Protein AF-A0A835GXS2-F1 (afdb_monomer_lite)

Structure (mmCIF, N/CA/C/O backbone):
data_AF-A0A835GXS2-F1
#
_entry.id   AF-A0A835GXS2-F1
#
loop_
_atom_site.group_PDB
_atom_site.id
_atom_site.type_symbol
_atom_site.label_atom_id
_atom_site.label_alt_id
_atom_site.label_comp_id
_atom_site.label_asym_id
_atom_site.label_entity_id
_atom_site.label_seq_id
_atom_site.pdbx_PDB_ins_code
_atom_site.Cartn_x
_atom_site.Cartn_y
_atom_site.Cartn_z
_atom_site.occupancy
_atom_site.B_iso_or_equiv
_atom_site.auth_seq_id
_atom_site.auth_comp_id
_atom_site.auth_asym_id
_atom_site.auth_atom_id
_atom_site.pdbx_PDB_model_num
ATOM 1 N N . MET A 1 1 ? -28.521 -42.420 25.172 1.00 40.84 1 MET A N 1
ATOM 2 C CA . MET A 1 1 ? -28.236 -42.981 23.834 1.00 40.84 1 MET A CA 1
ATOM 3 C C . MET A 1 1 ? -28.164 -41.826 22.861 1.00 40.84 1 MET A C 1
ATOM 5 O O . MET A 1 1 ? -29.146 -41.127 22.664 1.00 40.84 1 MET A O 1
ATOM 9 N N . THR A 1 2 ? -26.953 -41.560 22.397 1.00 40.25 2 THR A N 1
ATOM 10 C CA . THR A 1 2 ? -26.570 -40.531 21.432 1.00 40.25 2 THR A CA 1
ATOM 11 C C . THR A 1 2 ? -26.953 -40.961 20.019 1.00 40.25 2 THR A C 1
ATOM 13 O O . THR A 1 2 ? -26.704 -42.104 19.649 1.00 40.25 2 THR A O 1
ATOM 16 N N . LEU A 1 3 ? -27.510 -40.047 19.222 1.00 40.59 3 LEU A N 1
ATOM 17 C CA . LEU A 1 3 ? -27.550 -40.162 17.761 1.00 40.59 3 LEU A CA 1
ATOM 18 C C . LEU A 1 3 ? -27.633 -38.755 17.140 1.00 40.59 3 LEU A C 1
ATOM 20 O O . LEU A 1 3 ? -28.673 -38.109 17.110 1.00 40.59 3 LEU A O 1
ATOM 24 N N . VAL A 1 4 ? -26.466 -38.293 16.705 1.00 41.53 4 VAL A N 1
ATOM 25 C CA . VAL A 1 4 ? -26.189 -37.232 15.716 1.00 41.53 4 VAL A CA 1
ATOM 26 C C . VAL A 1 4 ? -25.872 -37.979 14.394 1.00 41.53 4 VAL A C 1
ATOM 28 O O . VAL A 1 4 ? -25.504 -39.153 14.514 1.00 41.53 4 VAL A O 1
ATOM 31 N N . PRO A 1 5 ? -25.874 -37.423 13.154 1.00 46.94 5 PRO A N 1
ATOM 32 C CA . PRO A 1 5 ? -26.364 -36.153 12.574 1.00 46.94 5 PRO A CA 1
ATOM 33 C C . PRO A 1 5 ? -27.242 -36.365 11.304 1.00 46.94 5 PRO A C 1
ATOM 35 O O . PRO A 1 5 ? -27.445 -37.486 10.845 1.00 46.94 5 PRO A O 1
ATOM 38 N N . LYS A 1 6 ? -27.635 -35.271 10.634 1.00 39.66 6 LYS A N 1
ATOM 39 C CA . LYS A 1 6 ? -27.347 -35.087 9.192 1.00 39.66 6 LYS A CA 1
ATOM 40 C C . LYS A 1 6 ? -27.265 -33.589 8.878 1.00 39.66 6 LYS A C 1
ATOM 42 O O . LYS A 1 6 ? -28.275 -32.920 8.702 1.00 39.66 6 LYS A O 1
ATOM 47 N N . PHE A 1 7 ? -26.040 -33.066 8.858 1.00 32.12 7 PHE A N 1
ATOM 48 C CA . PHE A 1 7 ? -25.735 -31.772 8.255 1.00 32.12 7 PHE A CA 1
ATOM 49 C C . PHE A 1 7 ? -25.842 -31.930 6.736 1.00 32.12 7 PHE A C 1
ATOM 51 O O . PHE A 1 7 ? -25.117 -32.726 6.141 1.00 32.12 7 PHE A O 1
ATOM 58 N N . SER A 1 8 ? -26.773 -31.202 6.124 1.00 32.56 8 SER A N 1
ATOM 59 C CA . SER A 1 8 ? -26.845 -31.044 4.675 1.00 32.56 8 SER A CA 1
ATOM 60 C C . SER A 1 8 ? -25.823 -29.991 4.267 1.00 32.56 8 SER A C 1
ATOM 62 O O . SER A 1 8 ? -26.013 -28.803 4.510 1.00 32.56 8 SER A O 1
ATOM 64 N N . VAL A 1 9 ? -24.724 -30.452 3.681 1.00 43.84 9 VAL A N 1
ATOM 65 C CA . VAL A 1 9 ? -23.751 -29.624 2.971 1.00 43.84 9 VAL A CA 1
ATOM 66 C C . VAL A 1 9 ? -24.393 -29.231 1.644 1.00 43.84 9 VAL A C 1
ATOM 68 O O . VAL A 1 9 ? -24.578 -30.092 0.792 1.00 43.84 9 VAL A O 1
ATOM 71 N N . PHE A 1 10 ? -24.778 -27.969 1.470 1.00 32.88 10 PHE A N 1
ATOM 72 C CA . PHE A 1 10 ? -25.207 -27.448 0.171 1.00 32.88 10 PHE A CA 1
ATOM 73 C C . PHE A 1 10 ? -24.839 -25.966 0.048 1.00 32.88 10 PHE A C 1
ATOM 75 O O . PHE A 1 10 ? -24.935 -25.230 1.027 1.00 32.88 10 PHE A O 1
ATOM 82 N N . ALA A 1 11 ? -24.459 -25.569 -1.170 1.00 33.06 11 ALA A N 1
ATOM 83 C CA . ALA A 1 11 ? -24.026 -24.242 -1.624 1.00 33.06 11 ALA A CA 1
ATOM 84 C C . ALA A 1 11 ? -22.517 -23.913 -1.521 1.00 33.06 11 ALA A C 1
ATOM 86 O O . ALA A 1 11 ? -22.103 -23.002 -0.813 1.00 33.06 11 ALA A O 1
ATOM 87 N N . TRP A 1 12 ? -21.715 -24.601 -2.343 1.00 29.27 12 TRP A N 1
ATOM 88 C CA . TRP A 1 12 ? -20.435 -24.105 -2.886 1.00 29.27 12 TRP A CA 1
ATOM 89 C C . TRP A 1 12 ? -20.460 -24.135 -4.431 1.00 29.27 12 TRP A C 1
ATOM 91 O O . TRP A 1 12 ? -19.528 -24.605 -5.067 1.00 29.27 12 TRP A O 1
ATOM 101 N N . GLU A 1 13 ? -21.545 -23.664 -5.056 1.00 34.28 13 GLU A N 1
ATOM 102 C CA . GLU A 1 13 ? -21.716 -23.706 -6.528 1.00 34.28 13 GLU A CA 1
ATOM 103 C C . GLU A 1 13 ? -21.391 -22.388 -7.255 1.00 34.28 13 GLU A C 1
ATOM 105 O O . GLU A 1 13 ? -21.653 -22.265 -8.443 1.00 34.28 13 GLU A O 1
ATOM 110 N N . HIS A 1 14 ? -20.798 -21.396 -6.585 1.00 36.06 14 HIS A N 1
ATOM 111 C CA . HIS A 1 14 ? -20.416 -20.125 -7.232 1.00 36.06 14 HIS A CA 1
ATOM 112 C C . HIS A 1 14 ? -18.909 -19.851 -7.205 1.00 36.06 14 HIS A C 1
ATOM 114 O O . HIS A 1 14 ? -18.473 -18.731 -7.469 1.00 36.06 14 HIS A O 1
ATOM 120 N N . TYR A 1 15 ? -18.098 -20.873 -6.921 1.00 37.25 15 TYR A N 1
ATOM 121 C CA . TYR A 1 15 ? -16.668 -20.774 -7.172 1.00 37.25 15 TYR A CA 1
ATOM 122 C C . TYR A 1 15 ? -16.454 -20.868 -8.685 1.00 37.25 15 TYR A C 1
ATOM 124 O O . TYR A 1 15 ? -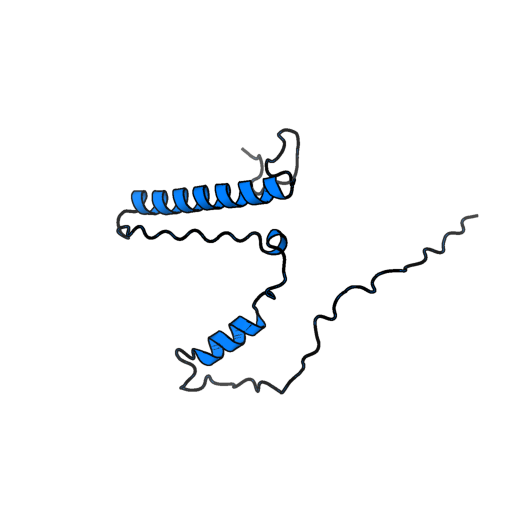16.564 -21.939 -9.280 1.00 37.25 15 TYR A O 1
ATOM 132 N N . SER A 1 16 ? -16.227 -19.706 -9.300 1.00 39.78 16 SER A N 1
ATOM 133 C CA . SER A 1 16 ? -15.751 -19.576 -10.675 1.00 39.78 16 SER A CA 1
ATOM 134 C C . SER A 1 16 ? -14.611 -20.577 -10.905 1.00 39.78 16 SER A C 1
ATOM 136 O O . SER A 1 16 ? -13.715 -20.651 -10.055 1.00 39.78 16 SER A O 1
ATOM 138 N N . PRO A 1 17 ? -14.627 -21.362 -11.995 1.00 37.50 17 PRO A N 1
ATOM 139 C CA . PRO A 1 17 ? -13.606 -22.360 -12.254 1.00 37.50 17 PRO A CA 1
ATOM 140 C C . PRO A 1 17 ? -12.318 -21.637 -12.649 1.00 37.50 17 PRO A C 1
ATOM 142 O O . PRO A 1 17 ? -12.035 -21.422 -13.823 1.00 37.50 17 PRO A O 1
ATOM 145 N N . CYS A 1 18 ? -11.523 -21.236 -11.661 1.00 42.62 18 CYS A N 1
ATOM 146 C CA . CYS A 1 18 ? -10.104 -21.064 -11.898 1.00 42.62 18 CYS A CA 1
ATOM 147 C C . CYS A 1 18 ? -9.506 -22.461 -12.064 1.00 42.62 18 CYS A C 1
ATOM 149 O O . CYS A 1 18 ? -9.616 -23.290 -11.161 1.00 42.62 18 CYS A O 1
ATOM 151 N N . ILE A 1 19 ? -8.822 -22.639 -13.196 1.00 46.69 19 ILE A N 1
ATOM 152 C CA . ILE A 1 19 ? -7.936 -23.750 -13.565 1.00 46.69 19 ILE A CA 1
ATOM 153 C C . ILE A 1 19 ? -8.634 -24.882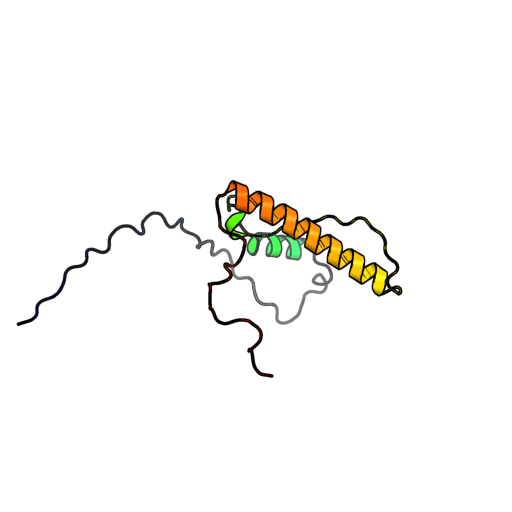 -14.330 1.00 46.69 19 ILE A C 1
ATOM 155 O O . ILE A 1 19 ? -9.141 -25.835 -13.749 1.00 46.69 19 ILE A O 1
ATOM 159 N N . VAL A 1 20 ? -8.569 -24.790 -15.661 1.00 41.38 20 VAL A N 1
ATOM 160 C CA . VAL A 1 20 ? -7.755 -25.697 -16.496 1.00 41.38 20 VAL A CA 1
ATOM 161 C C . VAL A 1 20 ? -7.561 -25.067 -17.882 1.00 41.38 20 VAL A C 1
ATOM 163 O O . VAL A 1 20 ? -8.389 -25.234 -18.769 1.00 41.38 20 VAL A O 1
ATOM 166 N N . PHE A 1 21 ? -6.444 -24.366 -18.075 1.00 32.72 21 PHE A N 1
ATOM 167 C CA . PHE A 1 21 ? -5.780 -24.313 -19.378 1.00 32.72 21 PHE A CA 1
ATOM 168 C C . PHE A 1 21 ? -4.477 -25.095 -19.212 1.00 32.72 21 PHE A C 1
ATOM 170 O O . PHE A 1 21 ? -3.507 -24.602 -18.648 1.00 32.72 21 PHE A O 1
ATOM 177 N N . LEU A 1 22 ? -4.514 -26.373 -19.588 1.00 50.28 22 LEU A N 1
ATOM 178 C CA . LEU A 1 22 ? -3.314 -27.147 -19.883 1.00 50.28 22 LEU A CA 1
ATOM 179 C C . LEU A 1 22 ? -3.075 -26.972 -21.381 1.00 50.28 22 LEU A C 1
ATOM 181 O O . LEU A 1 22 ? -3.761 -27.622 -22.166 1.00 50.28 22 LEU A O 1
ATOM 185 N N . GLU A 1 23 ? -2.140 -26.109 -21.772 1.00 45.94 23 GLU A N 1
ATOM 186 C CA . GLU A 1 23 ? -1.613 -26.106 -23.137 1.00 45.94 23 GLU A CA 1
ATOM 187 C C . GLU A 1 23 ? -0.083 -26.223 -23.120 1.00 45.94 23 GLU A C 1
ATOM 189 O O . GLU A 1 23 ? 0.625 -25.348 -22.637 1.00 45.94 23 GLU A O 1
ATOM 194 N N . GLU A 1 24 ? 0.332 -27.383 -23.639 1.00 44.47 24 GLU A N 1
ATOM 195 C CA . GLU A 1 24 ? 1.600 -27.800 -24.248 1.00 44.47 24 GLU A CA 1
ATOM 196 C C . GLU A 1 24 ? 2.903 -27.725 -23.430 1.00 44.47 24 GLU A C 1
ATOM 198 O O . GLU A 1 24 ? 3.324 -26.699 -22.910 1.00 44.47 24 GLU A O 1
ATOM 203 N N . ASP A 1 25 ? 3.562 -28.886 -23.358 1.00 49.66 25 ASP A N 1
ATOM 204 C CA . ASP A 1 25 ? 4.813 -29.165 -22.659 1.00 49.66 25 ASP A CA 1
ATOM 205 C C . ASP A 1 25 ? 5.893 -28.089 -22.890 1.00 49.66 25 ASP A C 1
ATOM 207 O O . ASP A 1 25 ? 6.631 -28.108 -23.880 1.00 49.66 25 ASP A O 1
ATOM 211 N N . GLU A 1 26 ? 6.052 -27.179 -21.924 1.00 58.31 26 GLU A N 1
ATOM 212 C CA . GLU A 1 26 ? 7.221 -26.306 -21.822 1.00 58.31 26 GLU A CA 1
ATOM 213 C C . GLU A 1 26 ? 8.434 -27.209 -21.512 1.00 58.31 26 GLU A C 1
ATOM 215 O O . GLU A 1 26 ? 8.714 -27.559 -20.361 1.00 58.31 26 GLU A O 1
ATOM 220 N N . VAL A 1 27 ? 9.125 -27.680 -22.558 1.00 63.94 27 VAL A N 1
ATOM 221 C CA . VAL A 1 27 ? 10.313 -28.534 -22.420 1.00 63.94 27 VAL A CA 1
ATOM 222 C C . VAL A 1 27 ? 11.351 -27.772 -21.606 1.00 63.94 27 VAL A C 1
ATOM 224 O O . VAL A 1 27 ? 11.955 -26.809 -22.084 1.00 63.94 27 VAL A O 1
ATOM 227 N N . ARG A 1 28 ? 11.570 -28.215 -20.363 1.00 60.41 28 ARG A N 1
ATOM 228 C CA . ARG A 1 28 ? 12.667 -27.735 -19.521 1.00 60.41 28 ARG A CA 1
ATOM 229 C C . ARG A 1 28 ? 13.976 -27.936 -20.273 1.00 60.41 28 ARG A C 1
ATOM 231 O O . ARG A 1 28 ? 14.429 -29.060 -20.452 1.00 60.41 28 ARG A O 1
ATOM 238 N N . LEU A 1 29 ? 14.564 -26.836 -20.725 1.00 67.38 29 LEU A N 1
ATOM 239 C CA . LEU A 1 29 ? 15.881 -26.850 -21.340 1.00 67.38 29 LEU A CA 1
ATOM 240 C C . LEU A 1 29 ? 16.926 -26.998 -20.233 1.00 67.38 29 LEU A C 1
ATOM 242 O O . LEU A 1 29 ? 16.924 -26.222 -19.279 1.00 67.38 29 LEU A O 1
ATOM 246 N N . ASP A 1 30 ? 17.823 -27.971 -20.378 1.00 74.56 30 ASP A N 1
ATOM 247 C CA . ASP A 1 30 ? 18.938 -28.174 -19.443 1.00 74.56 30 ASP A CA 1
ATOM 248 C C . ASP A 1 30 ? 19.920 -26.988 -19.449 1.00 74.56 30 ASP A C 1
ATOM 250 O O . ASP A 1 30 ? 20.591 -26.721 -18.452 1.00 74.56 30 ASP A O 1
ATOM 254 N N . GLU A 1 31 ? 19.968 -26.230 -20.552 1.00 72.94 31 GLU A N 1
ATOM 255 C CA . GLU A 1 31 ? 20.774 -25.019 -20.690 1.00 72.94 31 GLU A CA 1
ATOM 256 C C . GLU A 1 31 ? 19.939 -23.831 -21.196 1.00 72.94 31 GLU A C 1
ATOM 258 O O . GLU A 1 31 ? 19.111 -23.976 -22.104 1.00 72.94 31 GLU A O 1
ATOM 263 N N . PRO A 1 32 ? 20.163 -22.618 -20.655 1.00 69.94 32 PRO A N 1
ATOM 264 C CA . PRO A 1 32 ? 19.468 -21.430 -21.117 1.00 69.94 32 PRO A CA 1
ATOM 265 C C . PRO A 1 32 ? 19.884 -21.089 -22.553 1.00 69.94 32 PRO A C 1
ATOM 267 O O . PRO A 1 32 ? 21.066 -20.991 -22.883 1.00 69.94 32 PRO A O 1
ATOM 270 N N . LEU A 1 33 ? 18.899 -20.830 -23.417 1.00 74.50 33 LEU A N 1
ATOM 271 C CA . LEU A 1 33 ? 19.158 -20.383 -24.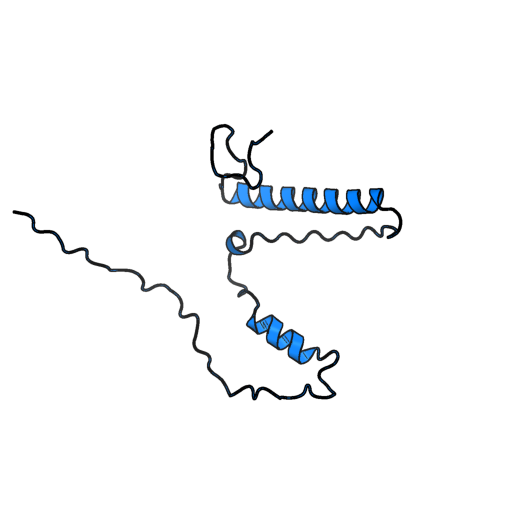787 1.00 74.50 33 LEU A CA 1
ATOM 272 C C . LEU A 1 33 ? 19.971 -19.081 -24.780 1.00 74.50 33 LEU A C 1
ATOM 274 O O . LEU A 1 33 ? 19.769 -18.217 -23.931 1.00 74.50 33 LEU A O 1
ATOM 278 N N . LYS A 1 34 ? 20.811 -18.858 -25.794 1.00 70.75 34 LYS A N 1
ATOM 279 C CA . LYS A 1 34 ? 21.599 -17.614 -25.942 1.00 70.75 34 LYS A CA 1
ATOM 280 C C . LYS A 1 34 ? 20.741 -16.332 -26.001 1.00 70.75 34 LYS A C 1
ATOM 282 O O . LYS A 1 34 ? 21.229 -15.254 -25.684 1.00 70.75 34 LYS A O 1
ATOM 287 N N . ARG A 1 35 ? 19.457 -16.460 -26.368 1.00 69.25 35 ARG A N 1
ATOM 288 C CA . ARG A 1 35 ? 18.429 -15.397 -26.362 1.00 69.25 35 ARG A CA 1
ATOM 289 C C . ARG A 1 35 ? 17.719 -15.196 -25.011 1.00 69.25 35 ARG A C 1
ATOM 291 O O . ARG A 1 35 ? 16.810 -14.384 -24.932 1.00 69.25 35 ARG A O 1
ATOM 298 N N . SER A 1 36 ? 18.087 -15.948 -23.971 1.00 76.31 36 SER A N 1
ATOM 299 C CA . SER A 1 36 ? 17.503 -15.826 -22.623 1.00 76.31 36 SER A CA 1
ATOM 300 C C . SER A 1 36 ? 17.860 -14.507 -21.932 1.00 76.31 36 SER A C 1
ATOM 302 O O . SER A 1 36 ? 17.134 -14.047 -21.056 1.00 76.31 36 SER A O 1
ATOM 304 N N . ILE A 1 37 ? 18.963 -13.873 -22.333 1.00 85.38 37 ILE A N 1
ATOM 305 C CA . ILE A 1 37 ? 19.440 -12.635 -21.724 1.00 85.38 37 ILE A CA 1
ATOM 306 C C . ILE A 1 37 ? 18.549 -11.474 -22.197 1.00 85.38 37 ILE A C 1
ATOM 308 O O . ILE A 1 37 ? 18.510 -11.171 -23.386 1.00 85.38 37 ILE A O 1
ATOM 312 N N . TYR A 1 38 ? 17.850 -10.822 -21.259 1.00 86.94 38 TYR A N 1
ATOM 313 C CA . TYR A 1 38 ? 16.880 -9.741 -21.511 1.00 86.94 38 TYR A CA 1
ATOM 314 C C . TYR A 1 38 ? 15.723 -10.115 -22.459 1.00 86.94 38 TYR A C 1
ATOM 316 O O . TYR A 1 38 ? 15.278 -9.286 -23.257 1.00 86.94 38 TYR A O 1
ATOM 324 N N . ASN A 1 39 ? 15.204 -11.343 -22.359 1.00 91.06 39 ASN A N 1
ATOM 325 C CA . ASN A 1 39 ? 14.005 -11.754 -23.090 1.00 91.06 39 ASN A CA 1
ATOM 326 C C . ASN A 1 39 ? 12.754 -11.025 -22.559 1.00 91.06 39 ASN A C 1
ATOM 328 O O . ASN A 1 39 ? 12.152 -11.450 -21.576 1.00 91.06 39 ASN A O 1
ATOM 332 N N . LYS A 1 40 ? 12.373 -9.918 -23.204 1.00 92.56 40 LYS A N 1
ATOM 333 C CA . LYS A 1 40 ? 11.196 -9.122 -22.822 1.00 92.56 40 LYS A CA 1
ATOM 334 C C . LYS A 1 40 ? 9.888 -9.878 -23.028 1.00 92.56 40 LYS A C 1
ATOM 336 O O . LYS A 1 40 ? 9.015 -9.781 -22.177 1.00 92.56 40 LYS A O 1
ATOM 341 N N . ASP A 1 41 ? 9.785 -10.638 -24.113 1.00 91.19 41 ASP A N 1
ATOM 342 C CA . ASP A 1 41 ? 8.558 -11.352 -24.472 1.00 91.19 41 ASP A CA 1
ATOM 343 C C . ASP A 1 41 ? 8.250 -12.431 -23.431 1.00 91.19 41 ASP A C 1
ATOM 345 O O . ASP A 1 41 ? 7.145 -12.486 -22.906 1.00 91.19 41 ASP A O 1
ATOM 349 N N . GLY A 1 42 ? 9.271 -13.194 -23.022 1.00 90.75 42 GLY A N 1
ATOM 350 C CA . GLY A 1 42 ? 9.120 -14.177 -21.945 1.00 90.75 42 GLY A CA 1
ATOM 351 C C . GLY A 1 42 ? 8.824 -13.549 -20.577 1.00 90.75 42 GLY A C 1
ATOM 352 O O . GLY A 1 42 ? 8.140 -14.154 -19.760 1.00 90.75 42 GLY A O 1
ATOM 353 N N . LEU A 1 43 ? 9.306 -12.329 -20.306 1.00 91.94 43 LEU A N 1
ATOM 354 C CA . LEU A 1 43 ? 8.947 -11.612 -19.075 1.00 91.94 43 LEU A CA 1
ATOM 355 C C . LEU A 1 43 ? 7.482 -11.162 -19.078 1.00 91.94 43 LEU A C 1
ATOM 357 O O . LEU A 1 43 ? 6.846 -11.224 -18.031 1.00 91.94 43 LEU A O 1
ATOM 361 N N . LEU A 1 44 ? 6.959 -10.715 -20.223 1.00 94.25 44 LEU A N 1
ATOM 362 C CA . LEU A 1 44 ? 5.551 -10.336 -20.368 1.00 94.25 44 LEU A CA 1
ATOM 363 C C . LEU A 1 44 ? 4.635 -11.556 -20.263 1.00 94.25 44 LEU A C 1
ATOM 365 O O . LEU A 1 44 ? 3.663 -11.514 -19.523 1.00 94.25 44 LEU A O 1
ATOM 369 N N . GLU A 1 45 ? 5.006 -12.664 -20.900 1.00 93.75 45 GLU A N 1
ATOM 370 C CA . GLU A 1 45 ? 4.268 -13.927 -20.807 1.00 93.75 45 GLU A CA 1
ATOM 371 C C . GLU A 1 45 ? 4.117 -14.392 -19.350 1.00 93.75 45 GLU A C 1
ATOM 373 O O . GLU A 1 45 ? 3.015 -14.679 -18.888 1.00 93.75 45 GLU A O 1
ATOM 378 N N . LYS A 1 46 ? 5.216 -14.402 -18.580 1.00 92.75 46 LYS A N 1
ATOM 379 C CA . LYS A 1 46 ? 5.157 -14.776 -17.158 1.00 92.75 46 LYS A CA 1
ATOM 380 C C . LYS A 1 46 ? 4.483 -13.711 -16.291 1.00 92.75 46 LYS A C 1
ATOM 382 O O . LYS A 1 46 ? 3.936 -14.046 -15.244 1.00 92.75 46 LYS A O 1
ATOM 387 N N . TYR A 1 47 ? 4.532 -12.438 -16.685 1.00 93.31 47 TYR A N 1
ATOM 388 C CA . TYR A 1 47 ? 3.771 -11.392 -16.005 1.00 93.31 47 TYR A CA 1
ATOM 389 C C . TYR A 1 47 ? 2.272 -11.660 -16.130 1.00 93.31 47 TYR A C 1
ATOM 391 O O . TYR A 1 47 ? 1.591 -11.656 -15.108 1.00 93.31 47 TYR A O 1
ATOM 399 N N . ASP A 1 48 ? 1.792 -11.962 -17.336 1.00 92.94 48 ASP A N 1
ATOM 400 C CA . ASP A 1 48 ? 0.380 -12.247 -17.588 1.00 92.94 48 ASP A CA 1
ATOM 401 C C . ASP A 1 48 ? -0.087 -13.490 -16.813 1.00 92.94 48 ASP A C 1
ATOM 403 O O . ASP A 1 48 ? -1.135 -13.441 -16.170 1.00 92.94 48 ASP A O 1
ATOM 407 N N . ASP A 1 49 ? 0.733 -14.546 -16.768 1.00 94.25 49 ASP A N 1
ATOM 408 C CA . ASP A 1 49 ? 0.459 -15.790 -16.025 1.00 94.25 49 ASP A CA 1
ATOM 409 C C . ASP A 1 49 ? 0.331 -15.583 -14.498 1.00 94.25 49 ASP A C 1
ATOM 411 O O . ASP A 1 49 ? -0.539 -16.158 -13.843 1.00 94.25 49 ASP A O 1
ATOM 415 N N . ILE A 1 50 ? 1.175 -14.728 -13.907 1.00 93.69 50 ILE A N 1
ATOM 416 C CA . ILE A 1 50 ? 1.205 -14.494 -12.447 1.00 93.69 50 ILE A CA 1
ATOM 417 C C . ILE A 1 50 ? 0.263 -13.348 -12.029 1.00 93.69 50 ILE A C 1
ATOM 419 O O . ILE A 1 50 ? -0.080 -13.212 -10.848 1.00 93.69 50 ILE A O 1
ATOM 423 N N . SER A 1 51 ? -0.127 -12.484 -12.968 1.00 92.31 51 SER A N 1
ATOM 424 C CA . SER A 1 51 ? -0.927 -11.295 -12.681 1.00 92.31 51 SER A CA 1
ATOM 425 C C . SER A 1 51 ? -2.312 -11.636 -12.118 1.00 92.31 51 SER A C 1
ATOM 427 O O . SER A 1 51 ? -2.955 -12.622 -12.468 1.00 92.31 51 SER A O 1
ATOM 429 N N . TRP A 1 52 ? -2.800 -10.786 -11.211 1.00 89.19 52 TRP A N 1
ATOM 430 C CA . TRP A 1 52 ? -4.187 -10.875 -10.756 1.00 89.19 52 TRP A CA 1
ATOM 431 C C . TRP A 1 52 ? -5.134 -10.446 -11.877 1.00 89.19 52 TRP A C 1
ATOM 433 O O . TRP A 1 52 ? -4.854 -9.431 -12.517 1.00 89.19 52 TRP A O 1
ATOM 443 N N . PRO A 1 53 ? -6.305 -11.089 -12.033 1.00 90.38 53 PRO A N 1
ATOM 444 C CA . PRO A 1 53 ? -7.280 -10.648 -13.013 1.00 90.38 53 PRO A CA 1
ATOM 445 C C . PRO A 1 53 ? -7.790 -9.230 -12.704 1.00 90.38 53 PRO A C 1
ATOM 447 O O . PRO A 1 53 ? -7.854 -8.779 -11.548 1.00 90.38 53 PRO A O 1
ATOM 450 N N . ASP A 1 54 ? -8.166 -8.506 -13.758 1.00 86.69 54 ASP A N 1
ATOM 451 C CA . ASP A 1 54 ? -8.554 -7.091 -13.676 1.00 86.69 54 ASP A CA 1
ATOM 452 C C . ASP A 1 54 ? -9.828 -6.853 -12.856 1.00 86.69 54 ASP A C 1
ATOM 454 O O . ASP A 1 54 ? -10.007 -5.788 -12.267 1.00 86.69 54 ASP A O 1
ATOM 458 N N . ASN A 1 55 ? -10.700 -7.859 -12.763 1.00 89.25 55 ASN A N 1
ATOM 459 C CA . ASN A 1 55 ? -11.995 -7.782 -12.086 1.00 89.25 55 ASN A CA 1
ATOM 460 C C . ASN A 1 55 ? -11.931 -7.931 -10.553 1.00 89.25 55 ASN A C 1
ATOM 462 O O . ASN A 1 55 ? -12.973 -7.991 -9.902 1.00 89.25 55 ASN A O 1
ATOM 466 N N . VAL A 1 56 ? -10.738 -8.008 -9.964 1.00 90.62 56 VAL A N 1
ATOM 467 C CA . VAL A 1 56 ? -10.570 -8.185 -8.517 1.00 90.62 56 VAL A CA 1
ATOM 468 C C . VAL A 1 56 ? -10.682 -6.847 -7.794 1.00 90.62 56 VAL A C 1
ATOM 470 O O . VAL A 1 56 ? -9.926 -5.910 -8.070 1.00 90.62 56 VAL A O 1
ATOM 473 N N . GLU A 1 57 ? -11.586 -6.778 -6.815 1.00 91.38 57 GLU A N 1
ATOM 474 C CA . GLU A 1 57 ? -11.746 -5.602 -5.964 1.00 91.38 57 GLU A CA 1
ATOM 475 C C . GLU A 1 57 ? -10.443 -5.233 -5.246 1.00 91.38 57 GLU A C 1
ATOM 477 O O . GLU A 1 57 ? -9.651 -6.080 -4.825 1.00 91.38 57 GLU A O 1
ATOM 482 N N . TRP A 1 58 ? -10.245 -3.932 -5.037 1.00 92.06 58 TRP A N 1
ATOM 483 C CA . TRP A 1 58 ? -9.027 -3.408 -4.421 1.00 92.06 58 TRP A CA 1
ATOM 484 C C . TRP A 1 58 ? -8.745 -3.994 -3.029 1.00 92.06 58 TRP A C 1
ATOM 486 O O . TRP A 1 58 ? -7.580 -4.138 -2.663 1.00 92.06 58 TRP A O 1
ATOM 496 N N . ILE A 1 59 ? -9.780 -4.377 -2.274 1.00 93.62 59 ILE A N 1
ATOM 497 C CA . ILE A 1 59 ? -9.643 -4.942 -0.924 1.00 93.62 59 ILE A CA 1
ATOM 498 C C . ILE A 1 59 ? -8.836 -6.247 -0.890 1.00 93.62 59 ILE A C 1
ATOM 500 O O . ILE A 1 59 ? -8.209 -6.546 0.118 1.00 93.62 59 ILE A O 1
ATOM 504 N N . HIS A 1 60 ? -8.802 -7.004 -1.987 1.00 92.06 60 HIS A N 1
ATOM 505 C CA . HIS A 1 60 ? -7.997 -8.222 -2.079 1.00 92.06 60 HIS A CA 1
ATOM 506 C C . HIS A 1 60 ? -6.532 -7.931 -2.414 1.00 92.06 60 HIS A C 1
ATOM 508 O O . HIS A 1 60 ? -5.655 -8.719 -2.072 1.00 92.06 60 HIS A O 1
ATOM 514 N N . LYS A 1 61 ? -6.263 -6.793 -3.068 1.00 92.19 61 LYS A N 1
ATOM 515 C CA . LYS A 1 61 ? -4.912 -6.373 -3.464 1.00 92.19 61 LYS A CA 1
ATOM 516 C C . LYS A 1 61 ? -4.232 -5.587 -2.340 1.00 92.19 61 LYS A C 1
ATOM 518 O O . LYS A 1 61 ? -3.053 -5.789 -2.078 1.00 92.19 61 LYS A O 1
ATOM 523 N N . LEU A 1 62 ? -4.967 -4.677 -1.688 1.00 93.38 62 LEU A N 1
ATOM 524 C CA . LEU A 1 62 ? -4.479 -3.734 -0.666 1.00 93.38 62 LEU A CA 1
ATOM 525 C C . LEU A 1 62 ? -3.245 -2.914 -1.093 1.00 93.38 62 LEU A C 1
ATOM 527 O O . LEU A 1 62 ? -2.553 -2.338 -0.256 1.00 93.38 62 LEU A O 1
ATOM 531 N N . THR A 1 63 ? -2.979 -2.816 -2.397 1.00 93.38 63 THR A N 1
ATOM 532 C CA . THR A 1 63 ? -1.824 -2.106 -2.951 1.00 93.38 63 THR A CA 1
ATOM 533 C C . THR A 1 63 ? -2.143 -0.636 -3.208 1.00 93.38 63 THR A C 1
ATOM 535 O O . THR A 1 63 ? -3.227 -0.280 -3.675 1.00 93.38 63 THR A O 1
ATOM 538 N N . VAL A 1 64 ? -1.203 0.256 -2.905 1.00 94.88 64 VAL A N 1
ATOM 539 C CA . VAL A 1 64 ? -1.320 1.683 -3.226 1.00 94.88 64 VAL A CA 1
ATOM 540 C C . VAL A 1 64 ? -0.031 2.151 -3.867 1.00 94.88 64 VAL A C 1
ATOM 542 O O . VAL A 1 64 ? 1.008 2.190 -3.214 1.00 94.88 64 VAL A O 1
ATOM 545 N N . ASP A 1 65 ? -0.138 2.590 -5.114 1.00 93.69 65 ASP A N 1
ATOM 546 C CA . ASP A 1 65 ? 0.983 3.182 -5.822 1.00 93.69 65 ASP A CA 1
ATOM 547 C C . ASP A 1 65 ? 1.068 4.679 -5.511 1.00 93.69 65 ASP A C 1
ATOM 549 O O . ASP A 1 65 ? 0.114 5.458 -5.661 1.00 93.69 65 ASP A O 1
ATOM 553 N N . VAL A 1 66 ? 2.237 5.087 -5.030 1.00 93.12 66 VAL A N 1
ATOM 554 C CA . VAL A 1 66 ? 2.578 6.483 -4.766 1.00 93.12 66 VAL A CA 1
ATOM 555 C C . VAL A 1 66 ? 3.764 6.827 -5.644 1.00 93.12 66 VAL A C 1
ATOM 557 O O . VAL A 1 66 ? 4.896 6.453 -5.343 1.00 93.12 66 VAL A O 1
ATOM 560 N N . ASN A 1 67 ? 3.485 7.546 -6.729 1.00 87.62 67 ASN A N 1
ATOM 561 C CA . ASN A 1 67 ? 4.522 8.088 -7.592 1.00 87.62 67 ASN A CA 1
ATOM 562 C C . ASN A 1 67 ? 5.266 9.187 -6.834 1.00 87.62 67 ASN A C 1
ATOM 564 O O . ASN A 1 67 ? 4.690 10.226 -6.510 1.00 87.62 67 ASN A O 1
ATOM 568 N N . GLN A 1 68 ? 6.539 8.943 -6.540 1.00 78.31 68 GLN A N 1
ATOM 569 C CA . GLN A 1 68 ? 7.456 9.962 -6.055 1.00 78.31 68 GLN A CA 1
ATOM 570 C C . GLN A 1 68 ? 8.426 10.325 -7.168 1.00 78.31 68 GLN A C 1
ATOM 572 O O . GLN A 1 68 ? 9.268 9.530 -7.567 1.00 78.31 68 GLN A O 1
ATOM 577 N N . GLU A 1 69 ? 8.315 11.555 -7.652 1.00 76.69 69 GLU A N 1
ATOM 578 C CA . GLU A 1 69 ? 9.178 12.093 -8.709 1.00 76.69 69 GLU A CA 1
ATOM 579 C C . GLU A 1 69 ? 10.417 12.807 -8.139 1.00 76.69 69 GLU A C 1
ATOM 581 O O . GLU A 1 69 ? 11.218 13.388 -8.872 1.00 76.69 69 GLU A O 1
ATOM 586 N N . GLN A 1 70 ? 10.587 12.797 -6.814 1.00 78.75 70 GLN A N 1
ATOM 587 C CA . GLN A 1 70 ? 11.631 13.567 -6.157 1.00 78.75 70 GLN A CA 1
ATOM 588 C C . GLN A 1 70 ? 12.999 12.906 -6.345 1.00 78.75 70 GLN A C 1
ATOM 590 O O . GLN A 1 70 ? 13.296 11.852 -5.787 1.00 78.75 70 GLN A O 1
ATOM 595 N N . LYS A 1 71 ? 13.860 13.560 -7.128 1.00 78.25 71 LYS A N 1
ATOM 596 C CA . LYS A 1 71 ? 15.245 13.137 -7.326 1.00 78.25 71 LYS A CA 1
ATOM 597 C C . LYS A 1 71 ? 16.066 13.462 -6.076 1.00 78.25 71 LYS A C 1
ATOM 599 O O . LYS A 1 71 ? 16.354 14.628 -5.813 1.00 78.25 71 LY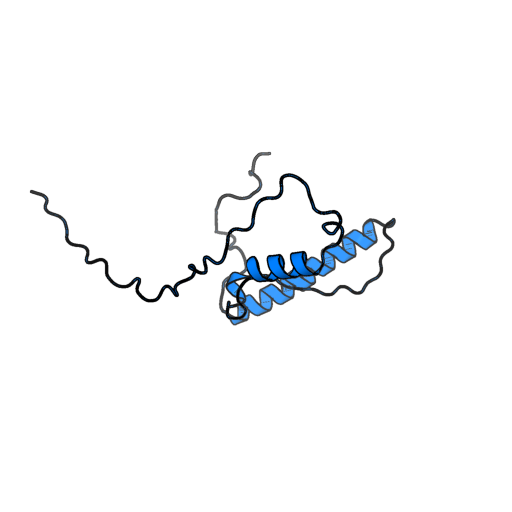S A O 1
ATOM 604 N N . VAL A 1 72 ? 16.449 12.432 -5.326 1.00 83.62 72 VAL A N 1
ATOM 605 C CA . VAL A 1 72 ? 17.311 12.537 -4.138 1.00 83.62 72 VAL A CA 1
ATOM 606 C C . VAL A 1 72 ? 18.718 12.048 -4.471 1.00 83.62 72 VAL A C 1
ATOM 608 O O . VAL A 1 72 ? 18.885 11.114 -5.255 1.00 83.62 72 VAL A O 1
ATOM 611 N N . ASP A 1 73 ? 19.735 12.676 -3.881 1.00 87.75 73 ASP A N 1
ATOM 612 C CA . ASP A 1 73 ? 21.104 12.161 -3.934 1.00 87.75 73 ASP A CA 1
ATOM 613 C C . ASP A 1 73 ? 21.217 10.858 -3.128 1.00 87.75 73 ASP A C 1
ATOM 615 O O . ASP A 1 73 ? 20.874 10.795 -1.949 1.00 87.75 73 ASP A O 1
ATOM 619 N N . ILE A 1 74 ? 21.745 9.818 -3.768 1.00 86.88 74 ILE A N 1
ATOM 620 C CA . ILE A 1 74 ? 21.923 8.478 -3.201 1.00 86.88 74 ILE A CA 1
ATOM 621 C C . ILE A 1 74 ? 22.898 8.510 -2.013 1.00 86.88 74 ILE A C 1
ATOM 623 O O . ILE A 1 74 ? 22.813 7.668 -1.123 1.00 86.88 74 ILE A O 1
ATOM 627 N N . ASN A 1 75 ? 23.817 9.469 -1.952 1.00 93.12 75 ASN A N 1
ATOM 628 C CA . ASN A 1 75 ? 24.794 9.523 -0.863 1.00 93.12 75 ASN A CA 1
ATOM 629 C C . ASN A 1 75 ? 24.265 10.227 0.393 1.00 93.12 75 ASN A C 1
ATOM 631 O O . ASN A 1 75 ? 24.889 10.136 1.449 1.00 93.12 75 ASN A O 1
ATOM 635 N N . TYR A 1 76 ? 23.120 10.909 0.306 1.00 93.69 76 TYR A N 1
ATOM 636 C CA . TYR A 1 76 ? 22.556 11.648 1.429 1.00 93.69 76 TYR A CA 1
ATOM 637 C C . TYR A 1 76 ? 21.410 10.871 2.083 1.00 93.69 76 TYR A C 1
ATOM 639 O O . TYR A 1 76 ? 20.235 11.010 1.735 1.00 93.69 76 TYR A O 1
ATOM 647 N N . ASP A 1 77 ? 21.783 10.037 3.051 1.00 93.69 77 ASP A N 1
ATOM 648 C CA . ASP A 1 77 ? 20.894 9.047 3.659 1.00 93.69 77 ASP A CA 1
ATOM 649 C C . ASP A 1 77 ? 19.652 9.669 4.312 1.00 93.69 77 ASP A C 1
ATOM 651 O O . ASP A 1 77 ? 18.535 9.279 3.995 1.00 93.69 77 ASP A O 1
ATOM 655 N N . LEU A 1 78 ? 19.822 10.730 5.108 1.00 93.94 78 LEU A N 1
ATOM 656 C CA . LEU A 1 78 ? 18.708 11.373 5.819 1.00 93.94 78 LEU A CA 1
ATOM 657 C C . LEU A 1 78 ? 17.620 11.921 4.881 1.00 93.94 78 LEU A C 1
ATOM 659 O O . LEU A 1 78 ? 16.432 11.804 5.180 1.00 93.94 78 LEU A O 1
ATOM 663 N N . ALA A 1 79 ? 17.987 12.512 3.735 1.00 92.56 79 ALA A N 1
ATOM 664 C CA . ALA A 1 79 ? 16.968 12.972 2.782 1.00 92.56 79 ALA A CA 1
ATOM 665 C C . ALA A 1 79 ? 16.288 11.793 2.087 1.00 92.56 79 ALA A C 1
ATOM 667 O O . ALA A 1 79 ? 15.089 11.856 1.825 1.00 92.56 79 ALA A O 1
ATOM 668 N N . ARG A 1 80 ? 17.023 10.712 1.805 1.00 93.25 80 ARG A N 1
ATOM 669 C CA . ARG A 1 80 ? 16.442 9.508 1.207 1.00 93.25 80 ARG A CA 1
ATOM 670 C C . ARG A 1 80 ? 15.459 8.833 2.164 1.00 93.25 80 ARG A C 1
ATOM 672 O O . ARG A 1 80 ? 14.359 8.480 1.744 1.00 93.25 80 ARG A O 1
ATOM 679 N N . GLU A 1 81 ? 15.811 8.711 3.438 1.00 94.38 81 GLU A N 1
ATOM 680 C CA . GLU A 1 81 ? 14.914 8.190 4.473 1.00 94.38 81 GLU A CA 1
ATOM 681 C C . GLU A 1 81 ? 13.642 9.034 4.599 1.00 94.38 81 GLU A C 1
ATOM 683 O O . GLU A 1 81 ? 12.542 8.485 4.681 1.00 94.38 81 GLU A O 1
ATOM 688 N N . LEU A 1 82 ? 13.763 10.365 4.545 1.00 93.38 82 LEU A N 1
ATOM 689 C CA . LEU A 1 82 ? 12.610 11.267 4.577 1.00 93.38 82 LEU A CA 1
ATOM 690 C C . LEU A 1 82 ? 11.683 11.055 3.373 1.00 93.38 82 LEU A C 1
ATOM 692 O O . LEU A 1 82 ? 10.457 11.075 3.517 1.00 93.38 82 LEU A O 1
ATOM 696 N N . VAL A 1 83 ? 12.244 10.805 2.191 1.00 93.69 83 VAL A N 1
ATOM 697 C CA . VAL A 1 83 ? 11.453 10.487 0.999 1.00 93.69 83 VAL A CA 1
ATOM 698 C C . VAL A 1 83 ? 10.725 9.151 1.165 1.00 93.69 83 VAL A C 1
ATOM 700 O O . VAL A 1 83 ? 9.512 9.109 0.963 1.00 93.69 83 VAL A O 1
ATOM 703 N N . PHE A 1 84 ? 11.380 8.102 1.667 1.00 92.06 84 PHE A N 1
ATOM 704 C CA . PHE A 1 84 ? 10.701 6.828 1.947 1.00 92.06 84 PHE A CA 1
ATOM 705 C C . PHE A 1 84 ? 9.601 6.961 3.005 1.00 92.06 84 PHE A C 1
ATOM 707 O O . PHE A 1 84 ? 8.501 6.425 2.841 1.00 92.06 84 PHE A O 1
ATOM 714 N N . TYR A 1 85 ? 9.861 7.719 4.070 1.00 95.06 85 TYR A N 1
ATOM 715 C CA . TYR A 1 85 ? 8.878 7.969 5.118 1.00 95.06 85 TYR A CA 1
ATOM 716 C C . TYR A 1 85 ? 7.642 8.695 4.575 1.00 95.06 85 TYR A C 1
ATOM 718 O O . TYR A 1 85 ? 6.509 8.274 4.818 1.00 95.06 85 TYR A O 1
ATOM 726 N N . THR A 1 86 ? 7.845 9.765 3.801 1.00 94.62 86 THR A N 1
ATOM 727 C CA . THR A 1 86 ? 6.737 10.537 3.216 1.00 94.62 86 THR A CA 1
ATOM 728 C C . THR A 1 86 ? 5.961 9.723 2.177 1.00 94.62 86 THR A C 1
ATOM 730 O O . THR A 1 86 ? 4.737 9.848 2.116 1.00 94.62 86 THR A O 1
ATOM 733 N N . GLN A 1 87 ? 6.622 8.822 1.438 1.00 94.94 87 GLN A N 1
ATOM 734 C CA . GLN A 1 87 ? 5.966 7.882 0.521 1.00 94.94 87 GLN A CA 1
ATOM 735 C C . GLN A 1 87 ? 5.000 6.957 1.262 1.00 94.94 87 GLN A C 1
ATOM 737 O O . GLN A 1 87 ? 3.835 6.826 0.877 1.00 94.94 87 GLN A O 1
ATOM 742 N N . GLY A 1 88 ? 5.480 6.335 2.344 1.00 95.56 88 GLY A N 1
ATOM 743 C CA . GLY A 1 88 ? 4.678 5.440 3.172 1.00 95.56 88 GLY A CA 1
ATOM 744 C C . GLY A 1 88 ? 3.519 6.169 3.849 1.00 95.56 88 GLY A C 1
ATOM 745 O O . GLY A 1 88 ? 2.408 5.637 3.914 1.00 95.56 88 GLY A O 1
ATOM 746 N N . LEU A 1 89 ? 3.742 7.407 4.297 1.00 95.81 89 LEU A N 1
ATOM 747 C CA . LEU A 1 89 ? 2.709 8.244 4.906 1.00 95.81 89 LEU A CA 1
ATOM 748 C C . LEU A 1 89 ? 1.586 8.585 3.912 1.00 95.81 89 LEU A C 1
ATOM 750 O O . LEU A 1 89 ? 0.409 8.384 4.218 1.00 95.81 89 LEU A O 1
ATOM 754 N N . GLU A 1 90 ? 1.938 9.047 2.709 1.00 95.94 90 GLU A N 1
ATOM 755 C CA . GLU A 1 90 ? 0.985 9.324 1.624 1.00 95.94 90 GLU A CA 1
ATOM 756 C C . GLU A 1 90 ? 0.214 8.062 1.211 1.00 95.94 90 GLU A C 1
ATOM 758 O O . GLU A 1 90 ? -1.013 8.095 1.062 1.00 95.94 90 GLU A O 1
ATOM 763 N N . GLY A 1 91 ? 0.912 6.930 1.081 1.00 96.12 91 GLY A N 1
ATOM 764 C CA . GLY A 1 91 ? 0.299 5.641 0.758 1.00 96.12 91 GLY A CA 1
ATOM 765 C C . GLY A 1 91 ? -0.709 5.201 1.818 1.00 96.12 91 GLY A C 1
ATOM 766 O O . GLY A 1 91 ? -1.839 4.834 1.492 1.00 96.12 91 GLY A O 1
ATOM 767 N N . THR A 1 92 ? -0.337 5.336 3.093 1.00 96.25 92 THR A N 1
ATOM 768 C CA . THR A 1 92 ? -1.206 5.016 4.234 1.00 96.25 92 THR A CA 1
ATOM 769 C C . THR A 1 92 ? -2.444 5.907 4.255 1.00 96.25 92 THR A C 1
ATOM 771 O O . THR A 1 92 ? -3.548 5.405 4.459 1.00 96.25 92 THR A O 1
ATOM 774 N N . ARG A 1 93 ? -2.302 7.211 3.983 1.00 95.81 93 ARG A N 1
ATOM 775 C CA . ARG A 1 93 ? -3.439 8.142 3.909 1.00 95.81 93 ARG A CA 1
ATOM 776 C C . ARG A 1 93 ? -4.433 7.740 2.817 1.00 95.81 93 ARG A C 1
ATOM 778 O O . ARG A 1 93 ? -5.628 7.640 3.085 1.00 95.81 93 ARG A O 1
ATOM 785 N N . LYS A 1 94 ? -3.944 7.436 1.611 1.00 95.81 94 LYS A N 1
ATOM 786 C CA . LYS A 1 94 ? -4.790 6.967 0.497 1.00 95.81 94 LYS A CA 1
ATOM 787 C C . LYS A 1 94 ? -5.484 5.641 0.821 1.00 95.81 94 LYS A C 1
ATOM 789 O O . LYS A 1 94 ? -6.661 5.473 0.507 1.00 95.81 94 LYS A O 1
ATOM 794 N N . ALA A 1 95 ? -4.774 4.701 1.445 1.00 96.06 95 ALA A N 1
ATOM 795 C CA . ALA A 1 95 ? -5.353 3.429 1.872 1.00 96.06 95 ALA A CA 1
ATOM 796 C C . ALA A 1 95 ? -6.448 3.638 2.931 1.00 96.06 95 ALA A C 1
ATOM 798 O O . ALA A 1 95 ? -7.524 3.051 2.830 1.00 96.06 95 ALA A O 1
ATOM 799 N N . PHE A 1 96 ? -6.205 4.521 3.900 1.00 95.38 96 PHE A N 1
ATOM 800 C CA . PHE A 1 96 ? -7.158 4.860 4.952 1.00 95.38 96 PHE A CA 1
ATOM 801 C C . PHE A 1 96 ? -8.458 5.444 4.395 1.00 95.38 96 PHE A C 1
ATOM 803 O O . PHE A 1 96 ? -9.537 4.985 4.762 1.00 95.38 96 PHE A O 1
ATOM 810 N N . GLU A 1 97 ? -8.376 6.392 3.459 1.00 95.31 97 GLU A N 1
ATOM 811 C CA . GLU A 1 97 ? -9.559 6.963 2.801 1.00 95.31 97 GLU A CA 1
ATOM 812 C C . GLU A 1 97 ? -10.382 5.901 2.059 1.00 95.31 97 GLU A C 1
ATOM 814 O O . GLU A 1 97 ? -11.614 5.919 2.106 1.00 95.31 97 GLU A O 1
ATOM 819 N N . LYS A 1 98 ? -9.721 4.953 1.383 1.00 95.12 98 LYS A N 1
ATOM 820 C CA . LYS A 1 98 ? -10.405 3.843 0.704 1.00 95.12 98 LYS A CA 1
ATOM 821 C C . LYS A 1 98 ? -11.091 2.905 1.700 1.00 95.12 98 LYS A C 1
ATOM 823 O O . LYS A 1 98 ? -12.245 2.548 1.488 1.00 95.12 98 LYS A O 1
ATOM 828 N N . LEU A 1 99 ? -10.422 2.544 2.795 1.00 95.50 99 LEU A N 1
ATOM 829 C CA . LEU A 1 99 ? -10.986 1.662 3.824 1.00 95.50 99 LEU A CA 1
ATOM 830 C C . LEU A 1 99 ? -12.154 2.313 4.574 1.00 95.50 99 LEU A C 1
ATOM 832 O O . LEU A 1 99 ? -13.152 1.644 4.836 1.00 95.50 99 LEU A O 1
ATOM 836 N N . GLN A 1 100 ? -12.082 3.621 4.840 1.00 95.00 100 GLN A N 1
ATOM 837 C CA . GLN A 1 100 ? -13.206 4.365 5.407 1.00 95.00 100 GLN A CA 1
ATOM 838 C C . GLN A 1 100 ? -14.433 4.355 4.493 1.00 95.00 100 GLN A C 1
ATOM 840 O O . GLN A 1 100 ? -15.543 4.150 4.978 1.00 95.00 100 GLN A O 1
ATOM 845 N N . LYS A 1 101 ? -14.250 4.530 3.176 1.00 94.94 101 LYS A N 1
ATOM 846 C CA . LYS A 1 101 ? -15.355 4.458 2.200 1.00 94.94 101 LYS A CA 1
ATOM 847 C C . LYS A 1 101 ? -16.034 3.087 2.181 1.00 94.94 101 LYS A C 1
ATOM 849 O O . LYS A 1 101 ? -17.232 3.016 1.938 1.00 94.94 101 LYS A O 1
ATOM 854 N N . LEU A 1 102 ? -15.280 2.022 2.454 1.00 94.38 102 LEU A N 1
ATOM 855 C CA . LEU A 1 102 ? -15.795 0.655 2.576 1.00 94.38 102 LEU A CA 1
AT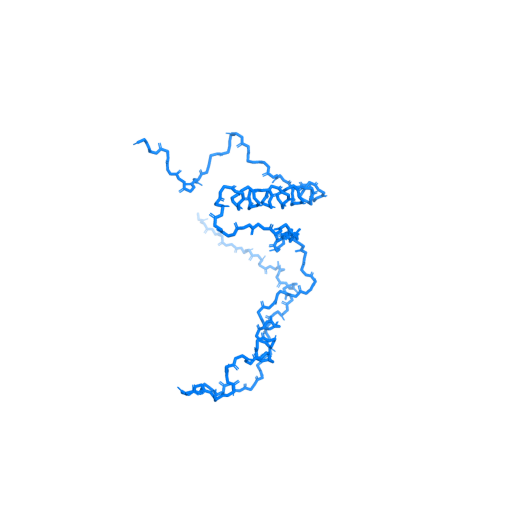OM 856 C C . LEU A 1 102 ? -16.415 0.360 3.954 1.00 94.38 102 LEU A C 1
ATOM 858 O O . LEU A 1 102 ? -16.964 -0.718 4.153 1.00 94.38 102 LEU A O 1
ATOM 862 N N . GLY A 1 103 ? -16.323 1.288 4.914 1.00 94.31 103 GLY A N 1
ATOM 863 C CA . GLY A 1 103 ? -16.827 1.093 6.275 1.00 94.31 103 GLY A CA 1
ATOM 864 C C . GLY A 1 103 ? -16.012 0.099 7.109 1.00 94.31 103 GLY A C 1
ATOM 865 O O . GLY A 1 103 ? -16.532 -0.446 8.081 1.00 94.31 103 GLY A O 1
ATOM 866 N N . LEU A 1 104 ? -14.749 -0.156 6.745 1.00 93.81 104 LEU A N 1
ATOM 867 C CA . LEU A 1 104 ? -13.896 -1.121 7.441 1.00 93.81 104 LEU A CA 1
ATOM 868 C C . LEU A 1 104 ? -13.093 -0.466 8.579 1.00 93.81 104 LEU A C 1
ATOM 870 O O . LEU A 1 104 ? -12.542 0.626 8.399 1.00 93.81 104 LEU A O 1
ATOM 874 N N . PRO A 1 105 ? -12.972 -1.125 9.748 1.00 93.31 105 PRO A N 1
ATOM 875 C CA . PRO A 1 105 ? -12.160 -0.621 10.848 1.00 93.31 105 PRO A CA 1
ATOM 876 C C . PRO A 1 105 ? -10.671 -0.697 10.488 1.00 93.31 105 PRO A C 1
ATOM 878 O O . PRO A 1 105 ? -10.148 -1.763 10.178 1.00 93.31 105 PRO A O 1
ATOM 881 N N . PHE A 1 106 ? -9.978 0.440 10.549 1.00 93.50 106 PHE A N 1
ATOM 882 C CA . PHE A 1 106 ? -8.545 0.524 10.240 1.00 93.50 106 PHE A CA 1
ATOM 883 C C . PHE A 1 106 ? -7.658 0.590 11.487 1.00 93.50 106 PHE A C 1
ATOM 885 O O . PHE A 1 106 ? -6.578 0.007 11.533 1.00 93.50 106 PHE A O 1
ATOM 892 N N . LEU A 1 107 ? -8.095 1.329 12.507 1.00 94.12 107 LEU A N 1
ATOM 893 C CA . LEU A 1 107 ? -7.302 1.536 13.713 1.00 94.12 107 LEU A CA 1
ATOM 894 C C . LEU A 1 107 ? -7.441 0.338 14.644 1.00 94.12 107 LEU A C 1
ATOM 896 O O . LEU A 1 107 ? -8.552 -0.078 14.971 1.00 94.12 107 LEU A O 1
ATOM 900 N N . ARG A 1 108 ? -6.303 -0.176 15.119 1.00 94.56 108 ARG A N 1
ATOM 901 C CA . ARG A 1 108 ? -6.280 -1.200 16.164 1.00 94.56 108 ARG A CA 1
ATOM 902 C C . ARG A 1 108 ? -6.865 -0.611 17.458 1.00 94.56 108 ARG A C 1
ATOM 904 O O . ARG A 1 108 ? -6.297 0.362 17.962 1.00 94.56 108 ARG A O 1
ATOM 911 N N . PRO A 1 109 ? -7.935 -1.192 18.031 1.00 95.50 109 PRO A N 1
ATOM 912 C CA . PRO A 1 109 ? -8.453 -0.761 19.326 1.00 95.50 109 PRO A CA 1
ATOM 913 C C . PRO A 1 109 ? -7.393 -0.890 20.428 1.00 95.50 109 PRO A C 1
ATOM 915 O O . PRO A 1 109 ? -6.540 -1.779 20.381 1.00 95.50 109 PRO A O 1
ATOM 918 N N . SER A 1 110 ? -7.447 -0.020 21.441 1.00 92.69 110 SER A N 1
ATOM 919 C CA . SER A 1 110 ? -6.539 -0.095 22.597 1.00 92.69 110 SER A CA 1
ATOM 920 C C . SER A 1 110 ? -6.753 -1.354 23.439 1.00 92.69 110 SER A C 1
ATOM 922 O O . SER A 1 110 ? -5.814 -1.818 24.074 1.00 92.69 110 SER A O 1
ATOM 924 N N . ASP A 1 111 ? -7.968 -1.903 23.406 1.00 94.44 111 ASP A N 1
ATOM 925 C CA . ASP A 1 111 ? -8.402 -3.084 24.162 1.00 94.44 111 ASP A CA 1
ATOM 926 C C . ASP A 1 111 ? -8.380 -4.380 23.321 1.00 94.44 111 ASP A C 1
ATOM 928 O O . ASP A 1 111 ? -9.086 -5.345 23.593 1.00 94.44 111 ASP A O 1
ATOM 932 N N . TYR A 1 112 ? -7.596 -4.403 22.238 1.00 93.69 112 TYR A N 1
ATOM 933 C CA . TYR A 1 112 ? -7.436 -5.586 21.391 1.00 93.69 112 TYR A CA 1
ATOM 934 C C . TYR A 1 112 ? -6.057 -6.220 21.605 1.00 93.69 112 TYR A C 1
ATOM 936 O O . TYR A 1 112 ? -5.052 -5.767 21.048 1.00 93.69 112 TYR A O 1
ATOM 944 N N . TYR A 1 113 ? -6.017 -7.276 22.423 1.00 91.31 113 TYR A N 1
ATOM 945 C CA . TYR A 1 113 ? -4.805 -8.034 22.735 1.00 91.31 113 TYR A CA 1
ATOM 946 C C . TYR A 1 113 ? -4.682 -9.266 21.833 1.00 91.31 113 TYR A C 1
ATOM 948 O O . TYR A 1 113 ? -5.416 -10.239 21.979 1.00 91.31 113 TYR A O 1
ATOM 956 N N . ALA A 1 114 ? -3.716 -9.222 20.920 1.00 93.12 114 ALA A N 1
ATOM 957 C CA . ALA A 1 114 ? -3.325 -10.326 20.050 1.00 93.12 114 ALA A CA 1
ATOM 958 C C . ALA A 1 114 ? -1.794 -10.459 20.039 1.00 93.12 114 ALA A C 1
ATOM 960 O O . ALA A 1 114 ? -1.083 -9.585 20.548 1.00 93.12 114 ALA A O 1
ATOM 961 N N . GLU A 1 115 ? -1.278 -11.547 19.468 1.00 92.94 115 GLU A N 1
ATOM 962 C CA . GLU A 1 115 ? 0.162 -11.715 19.277 1.00 92.94 115 GLU A CA 1
ATOM 963 C C . GLU A 1 115 ? 0.720 -10.574 18.411 1.00 92.94 115 GLU A C 1
ATOM 965 O O . GLU A 1 115 ? 0.203 -10.261 17.340 1.00 92.94 115 GLU A O 1
ATOM 970 N N . MET A 1 116 ? 1.774 -9.923 18.902 1.00 92.81 116 MET A N 1
ATOM 971 C CA . MET A 1 116 ? 2.456 -8.835 18.209 1.00 92.81 116 MET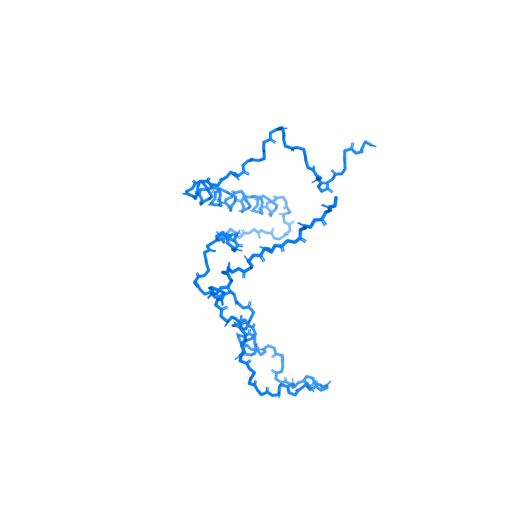 A CA 1
ATOM 972 C C . MET A 1 116 ? 3.805 -9.330 17.695 1.00 92.81 116 MET A C 1
ATOM 974 O O . MET A 1 116 ? 4.455 -10.138 18.350 1.00 92.81 116 MET A O 1
ATOM 978 N N . VAL A 1 117 ? 4.279 -8.754 16.585 1.00 93.94 117 VAL A N 1
ATOM 979 C CA . VAL A 1 117 ? 5.572 -9.105 15.956 1.00 93.94 117 VAL A CA 1
ATOM 980 C C . VAL A 1 117 ? 6.744 -9.084 16.947 1.00 93.94 117 VAL A C 1
ATOM 982 O O . VAL A 1 117 ? 7.688 -9.857 16.820 1.00 93.94 117 VAL A O 1
ATOM 985 N N . LYS A 1 118 ? 6.701 -8.189 17.942 1.00 92.88 118 LYS A N 1
ATOM 986 C CA . LYS A 1 118 ? 7.712 -8.085 18.999 1.00 92.88 118 LYS A CA 1
ATOM 987 C C . LYS A 1 118 ? 7.111 -8.497 20.338 1.00 92.88 118 LYS A C 1
ATOM 989 O O . LYS A 1 118 ? 6.045 -8.014 20.719 1.00 92.88 118 LYS A O 1
ATOM 994 N N . THR A 1 119 ? 7.834 -9.333 21.082 1.00 91.56 119 THR A N 1
ATOM 995 C CA . THR A 1 119 ? 7.442 -9.734 22.438 1.00 91.56 119 THR A CA 1
ATOM 996 C C . THR A 1 119 ? 7.632 -8.593 23.432 1.00 91.56 119 THR A C 1
ATOM 998 O O . THR A 1 119 ? 8.612 -7.859 23.343 1.00 91.56 119 THR A O 1
ATOM 1001 N N . HIS A 1 120 ? 6.774 -8.508 24.450 1.00 80.56 120 HIS A N 1
ATOM 1002 C CA . HIS A 1 120 ? 6.873 -7.515 25.531 1.00 80.56 120 HIS A CA 1
ATOM 1003 C C . HIS A 1 120 ? 8.004 -7.797 26.549 1.00 80.56 120 HIS A C 1
ATOM 1005 O O . HIS A 1 120 ? 7.966 -7.328 27.685 1.00 80.56 120 HIS A O 1
ATOM 1011 N N . LYS A 1 121 ? 9.004 -8.603 26.182 1.00 77.94 121 LYS A N 1
ATOM 1012 C CA . LYS A 1 121 ? 10.118 -8.935 27.073 1.00 77.94 121 LYS A CA 1
ATOM 1013 C C . LYS A 1 121 ? 11.052 -7.726 27.168 1.00 77.94 121 LYS A C 1
ATOM 1015 O O . LYS A 1 121 ? 11.475 -7.203 26.140 1.00 77.94 121 LYS A O 1
ATOM 1020 N N . LYS A 1 122 ? 11.301 -7.278 28.399 1.00 59.38 122 LYS A N 1
ATOM 1021 C CA . LYS A 1 122 ? 12.381 -6.344 28.727 1.00 59.38 122 LYS A CA 1
ATOM 1022 C C . LYS A 1 122 ? 13.720 -7.061 28.709 1.00 59.38 122 LYS A C 1
ATOM 1024 O O . LYS A 1 122 ? 13.731 -8.254 29.089 1.00 59.38 122 LYS A O 1
#

Secondary structure (DSSP, 8-state):
-----------------------------SS--GGGTT-HHHHHHHHHHHSPPTT--HHHH------------TT-HHHHHHHHHHHHHHHHHHHHHHHHHTT---SPPTT-----SS----

pLDDT: mean 78.84, std 21.63, range [29.27, 96.25]

InterPro domains:
  IPR008610 Eukaryotic rRNA processing [PF05890] (37-120)
  IPR008610 Eukaryotic rRNA processing [PTHR13028] (33-121)

Radius of gyration: 24.53 Å; chains: 1; bounding box: 53×56×55 Å

Sequence (122 aa):
MTLVPKFSVFAWEHYSPCIVFLEEDEVRLDEPLKRSIYNKDGLLEKYDDISWPDNVEWIHKLTVDVNQEQKVDINYDLARELVFYTQGLEGTRKAFEKLQKLGLPFLRPSDYYAEMVKTHKK

Organism: NCBI:txid261450

Foldseek 3Di:
DDDDDDDDDDDPPPPDDDDDDDDDDPPPDPDDDPCNVPPPVVVVVVCVVPDDDPPDDCVVVLDDDDDDPDDDDPVDVVVVVVSVVVSVVVRVVVSVVVCVVVVHDDDDDPPDDDDDPDDPDD